Protein AF-A0A8K0U989-F1 (afdb_monomer)

Sequence (170 aa):
MEAADAFLQTVYSFFLAIMIYPKVQKCAQAELDAVVGIERLPTFEDRDVLSCIDAICSQSTMPHVCTEDIIYDGFILHDETTYPDPEVFKPDRFLGENPQPDPQSACFGYGIRICSVAMSLAVFEISGCVENGVEDIPRMSMGDGTVFHPELFHCRIMPRSAKAEALTRG

Nearest PDB structures (foldseek):
  4i8v-assembly4_D  TM=6.642E-01  e=1.106E-05  Homo sapiens
  6udm-assembly1_A  TM=6.621E-01  e=2.837E-05  Homo sapiens
  8e83-assembly2_B  TM=6.346E-01  e=2.273E-05  Medicago truncatula
  8e83-assembly1_A  TM=7.088E-01  e=1.134E-04  Medicago truncatula
  3k9v-assembly1_A  TM=5.981E-01  e=5.063E-04  Rattus norvegicus

Solvent-accessible surface area (backbone atoms only — not comparable to full-atom values): 10387 Å² total; per-residue (Å²): 134,57,78,65,57,56,50,51,47,30,52,53,44,40,57,51,47,36,38,78,36,54,67,57,46,52,52,37,35,52,50,40,50,72,74,62,36,75,88,54,78,74,53,81,87,51,52,93,77,36,62,60,51,49,22,47,44,43,71,31,52,69,66,74,83,52,100,57,90,60,69,56,102,84,40,44,86,69,33,55,90,74,32,70,65,52,92,52,95,55,42,66,49,58,45,78,96,75,47,42,90,72,60,52,87,78,34,88,70,53,74,67,49,48,54,51,52,46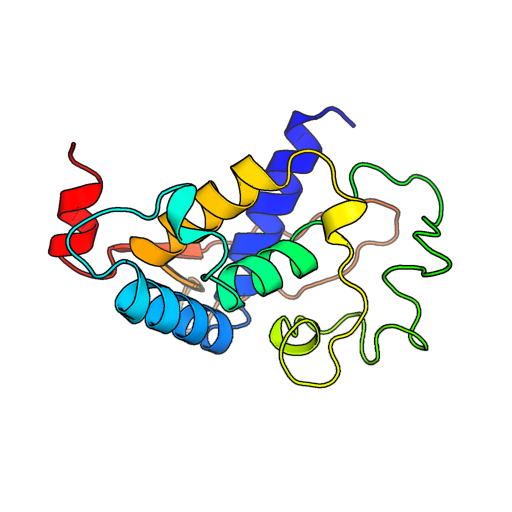,42,46,47,66,28,36,43,65,35,54,32,68,58,96,87,41,74,50,67,73,74,93,59,83,56,101,53,89,57,85,61,75,73,90,70,58,70,39,79,40,60,69,40,76,58,33,46,54,69,73,72,117

Secondary structure (DSSP, 8-state):
--HHHHHHHHHHHHHHHHHH-HHHHHHHHHHHHHHT-SSS---GGGGGG-HHHHHHHHHH-PPS--SS---BTTB-TT-TTTSSSTTS--GGGGSSSSPPPPGGGGSTTHHHHHHHHHHHHHHEEEEEEEETTEEE----PPPSSSS--PPP--EEEEESSHHHHHTT--

pLDDT: mean 72.18, std 16.17, range [33.12, 93.81]

Structure (mmCIF, N/CA/C/O backbone):
data_AF-A0A8K0U989-F1
#
_entry.id   AF-A0A8K0U989-F1
#
loop_
_atom_site.group_PDB
_atom_site.id
_atom_site.type_symbol
_atom_site.label_atom_id
_atom_site.label_alt_id
_atom_site.label_comp_id
_atom_site.label_asym_id
_atom_site.label_entity_id
_atom_site.label_seq_id
_atom_site.pdbx_PDB_ins_code
_atom_site.Cartn_x
_atom_site.Cartn_y
_atom_site.Cartn_z
_atom_site.occupancy
_atom_site.B_iso_or_equiv
_atom_site.auth_seq_id
_atom_site.auth_comp_id
_atom_site.auth_asym_id
_atom_site.auth_atom_id
_atom_site.pdbx_PDB_model_num
ATOM 1 N N . MET A 1 1 ? 25.066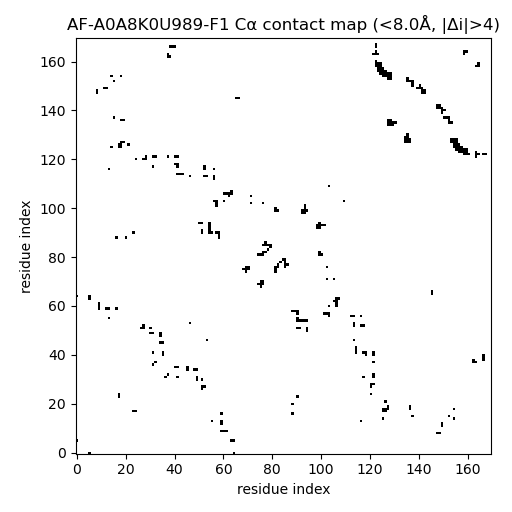 -4.579 3.039 1.00 46.09 1 MET A N 1
ATOM 2 C CA . MET A 1 1 ? 23.700 -4.084 3.279 1.00 46.09 1 MET A CA 1
ATOM 3 C C . MET A 1 1 ? 22.991 -5.154 4.084 1.00 46.09 1 ME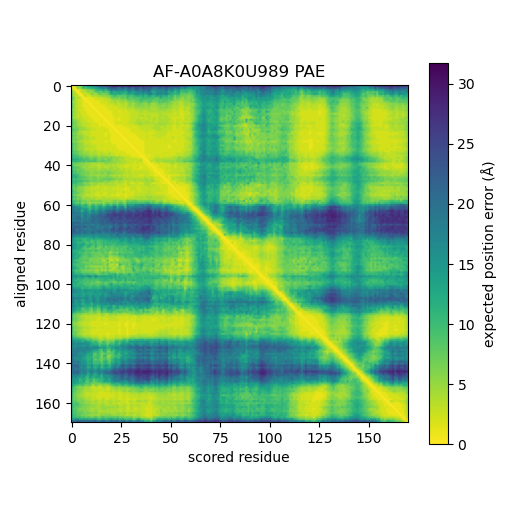T A C 1
ATOM 5 O O . MET A 1 1 ? 22.899 -6.281 3.608 1.00 46.09 1 MET A O 1
ATOM 9 N N . GLU A 1 2 ? 22.668 -4.862 5.342 1.00 53.91 2 GLU A N 1
ATOM 10 C CA . GLU A 1 2 ? 22.048 -5.839 6.246 1.00 53.91 2 GLU A CA 1
ATOM 11 C C . GLU A 1 2 ? 20.551 -5.978 5.920 1.00 53.91 2 GLU A C 1
ATOM 13 O O . GLU A 1 2 ? 19.947 -5.080 5.336 1.00 53.91 2 GLU A O 1
ATOM 18 N N . ALA A 1 3 ? 19.916 -7.097 6.284 1.00 54.66 3 ALA A N 1
ATOM 19 C CA . ALA A 1 3 ? 18.499 -7.347 5.978 1.00 54.66 3 ALA A CA 1
ATOM 20 C C . ALA A 1 3 ? 17.541 -6.258 6.520 1.00 54.66 3 ALA A C 1
ATOM 22 O O . ALA A 1 3 ? 16.454 -6.061 5.974 1.00 54.66 3 ALA A O 1
ATOM 23 N N . ALA A 1 4 ? 17.951 -5.539 7.571 1.00 59.16 4 ALA A N 1
ATOM 24 C CA . ALA A 1 4 ? 17.214 -4.414 8.137 1.00 59.16 4 ALA A CA 1
ATOM 25 C C . ALA A 1 4 ? 17.157 -3.200 7.190 1.00 59.16 4 ALA A C 1
ATOM 27 O O . ALA A 1 4 ? 16.095 -2.590 7.058 1.00 59.16 4 ALA A O 1
ATOM 28 N N . ASP A 1 5 ? 18.244 -2.901 6.472 1.00 60.41 5 ASP A N 1
ATOM 29 C CA . ASP A 1 5 ? 18.316 -1.763 5.544 1.00 60.41 5 ASP A CA 1
ATOM 30 C C . ASP A 1 5 ? 17.335 -1.946 4.377 1.00 60.41 5 ASP A C 1
ATOM 32 O O . ASP A 1 5 ? 16.587 -1.038 4.027 1.00 60.41 5 ASP A O 1
ATOM 36 N N . ALA A 1 6 ? 17.261 -3.159 3.819 1.00 59.09 6 ALA A N 1
ATOM 37 C CA . ALA A 1 6 ? 16.356 -3.480 2.712 1.00 59.09 6 ALA A CA 1
ATOM 38 C C . ALA A 1 6 ? 14.870 -3.435 3.118 1.00 59.09 6 ALA A C 1
ATOM 40 O O . ALA A 1 6 ? 13.999 -3.087 2.312 1.00 59.09 6 ALA A O 1
ATOM 41 N N . PHE A 1 7 ? 14.562 -3.793 4.370 1.00 67.12 7 PHE A N 1
ATOM 42 C CA . PHE A 1 7 ? 13.214 -3.651 4.915 1.00 67.12 7 PHE A CA 1
ATOM 43 C C . PHE A 1 7 ? 12.834 -2.178 5.059 1.00 67.12 7 PHE A C 1
ATOM 45 O O . PHE A 1 7 ? 11.790 -1.781 4.540 1.00 67.12 7 PHE A O 1
ATOM 52 N N . LEU A 1 8 ? 13.695 -1.373 5.692 1.00 70.62 8 LEU A N 1
ATOM 53 C CA . LEU A 1 8 ? 13.484 0.069 5.824 1.00 70.62 8 LEU A CA 1
ATOM 54 C C . LEU A 1 8 ? 13.255 0.698 4.451 1.00 70.62 8 LEU A C 1
ATOM 56 O O . LEU A 1 8 ? 12.255 1.381 4.255 1.00 70.62 8 LEU A O 1
ATOM 60 N N . GLN A 1 9 ? 14.097 0.370 3.475 1.00 69.19 9 GLN A N 1
ATOM 61 C CA . GLN A 1 9 ? 14.007 0.906 2.125 1.00 69.19 9 GLN A CA 1
ATOM 62 C C . GLN A 1 9 ? 12.664 0.627 1.440 1.00 69.19 9 GLN A C 1
ATOM 64 O O . GLN A 1 9 ? 12.088 1.507 0.798 1.00 69.19 9 GLN A O 1
ATOM 69 N N . THR A 1 10 ? 12.136 -0.587 1.605 1.00 70.19 10 THR A N 1
ATOM 70 C CA . THR A 1 10 ? 10.822 -0.949 1.056 1.00 70.19 10 THR A CA 1
ATOM 71 C C . THR A 1 10 ? 9.705 -0.173 1.747 1.00 70.19 10 THR A C 1
ATOM 73 O O . THR A 1 10 ? 8.793 0.308 1.084 1.00 70.19 10 THR A O 1
ATOM 76 N N . VAL A 1 11 ? 9.782 -0.022 3.072 1.00 76.00 11 VAL A N 1
ATOM 77 C CA . VAL A 1 11 ? 8.794 0.739 3.846 1.00 76.00 11 VAL A CA 1
ATOM 78 C C . VAL A 1 11 ? 8.806 2.214 3.432 1.00 76.00 11 VAL A C 1
ATOM 80 O O . VAL A 1 11 ? 7.747 2.763 3.140 1.00 76.00 11 VAL A O 1
ATOM 83 N N . TYR A 1 12 ? 9.983 2.837 3.318 1.00 76.75 12 TYR A N 1
ATOM 84 C CA . TYR A 1 12 ? 10.121 4.209 2.816 1.00 76.75 12 TYR A CA 1
ATOM 85 C C . TYR A 1 12 ? 9.547 4.355 1.403 1.00 76.75 12 TYR A C 1
ATOM 87 O O . TYR A 1 12 ? 8.757 5.264 1.160 1.00 76.75 12 TYR A O 1
ATOM 95 N N . SER A 1 13 ? 9.885 3.436 0.494 1.00 75.75 13 SER A N 1
ATOM 96 C CA . SER A 1 13 ? 9.390 3.457 -0.890 1.00 75.75 13 SER A CA 1
ATOM 97 C C . SER A 1 13 ? 7.869 3.300 -0.953 1.00 75.75 13 SER A C 1
ATOM 99 O O . SER A 1 13 ? 7.210 4.016 -1.700 1.00 75.75 13 SER A O 1
ATOM 101 N N . PHE A 1 14 ? 7.297 2.432 -0.114 1.00 82.75 14 PHE A N 1
ATOM 102 C CA . PHE A 1 14 ? 5.852 2.264 0.021 1.00 82.75 14 PHE A CA 1
ATOM 103 C C . PHE A 1 14 ? 5.163 3.560 0.475 1.00 82.75 14 PHE A C 1
ATOM 105 O O . PHE A 1 14 ? 4.270 4.045 -0.216 1.00 82.75 14 PHE A O 1
ATOM 112 N N . PHE A 1 15 ? 5.579 4.153 1.601 1.00 84.69 15 PHE A N 1
ATOM 113 C CA . PHE A 1 15 ? 4.952 5.382 2.112 1.00 84.69 15 PHE A CA 1
ATOM 114 C C . PHE A 1 15 ? 5.095 6.549 1.126 1.00 84.69 15 PHE A C 1
ATOM 116 O O . PHE A 1 15 ? 4.146 7.310 0.932 1.00 84.69 15 PHE A O 1
ATOM 123 N N . LEU A 1 16 ? 6.247 6.648 0.460 1.00 80.00 16 LEU A N 1
ATOM 124 C CA . LEU A 1 16 ? 6.501 7.628 -0.590 1.00 80.00 16 LEU A CA 1
ATOM 125 C C . LEU A 1 16 ? 5.553 7.445 -1.783 1.00 80.00 16 LEU A C 1
ATOM 127 O O . LEU A 1 16 ? 4.905 8.398 -2.215 1.00 80.00 16 LEU A O 1
ATOM 131 N N . ALA A 1 17 ? 5.433 6.219 -2.294 1.00 80.44 17 ALA A N 1
ATOM 132 C CA . ALA A 1 17 ? 4.579 5.912 -3.433 1.00 80.44 17 ALA A CA 1
ATOM 133 C C . ALA A 1 17 ? 3.097 6.151 -3.115 1.00 80.44 17 ALA A C 1
ATOM 135 O O . ALA A 1 17 ? 2.393 6.801 -3.882 1.00 80.44 17 ALA A O 1
ATOM 136 N N . ILE A 1 18 ? 2.615 5.702 -1.957 1.00 86.62 18 ILE A N 1
ATOM 137 C CA . ILE A 1 18 ? 1.220 5.910 -1.551 1.00 86.62 18 ILE A CA 1
ATOM 138 C C . ILE A 1 18 ? 0.882 7.401 -1.420 1.00 86.62 18 ILE A C 1
ATOM 140 O O . ILE A 1 18 ? -0.198 7.824 -1.837 1.00 86.62 18 ILE A O 1
ATOM 144 N N . MET A 1 19 ? 1.821 8.204 -0.921 1.00 84.50 19 MET A N 1
ATOM 145 C CA . MET A 1 19 ? 1.680 9.654 -0.823 1.00 84.50 19 MET A CA 1
ATOM 146 C C . MET A 1 19 ? 1.632 10.344 -2.196 1.00 84.50 19 MET A C 1
ATOM 148 O O . MET A 1 19 ? 0.770 11.192 -2.416 1.00 84.50 19 MET A O 1
ATOM 152 N N . ILE A 1 20 ? 2.530 9.985 -3.122 1.00 81.44 20 ILE A N 1
ATOM 153 C CA . ILE A 1 20 ? 2.599 10.591 -4.467 1.00 81.44 20 ILE A CA 1
ATOM 154 C C . ILE A 1 20 ? 1.430 10.127 -5.353 1.00 81.44 20 ILE A C 1
ATOM 156 O O . ILE A 1 20 ? 0.961 10.870 -6.218 1.00 81.44 20 ILE A O 1
ATOM 160 N N . TYR A 1 21 ? 0.921 8.913 -5.126 1.00 83.50 21 TYR A N 1
ATOM 161 C CA . TYR A 1 21 ? -0.118 8.281 -5.937 1.00 83.50 21 TYR A CA 1
ATOM 162 C C . TYR A 1 21 ? -1.401 8.017 -5.121 1.00 83.50 21 TYR A C 1
ATOM 164 O O . TYR A 1 21 ? -1.826 6.869 -4.974 1.00 83.50 21 TYR A O 1
ATOM 172 N N . PRO A 1 22 ? -2.129 9.060 -4.671 1.00 86.81 22 PRO A N 1
ATOM 173 C CA . PRO A 1 22 ? -3.311 8.906 -3.811 1.00 86.81 22 PRO A CA 1
ATOM 174 C C . PRO A 1 22 ? -4.469 8.147 -4.482 1.00 86.81 22 PRO A C 1
ATOM 176 O O . PRO A 1 22 ? -5.364 7.631 -3.815 1.00 86.81 22 PRO A O 1
ATOM 179 N N . LYS A 1 23 ? -4.481 8.058 -5.818 1.00 87.25 23 LYS A N 1
ATOM 180 C CA . LYS A 1 23 ? -5.440 7.215 -6.550 1.00 87.25 23 LYS A CA 1
ATOM 181 C C . LYS A 1 23 ? -5.204 5.726 -6.289 1.00 87.25 23 LYS A C 1
ATOM 183 O O . LYS A 1 23 ? -6.175 4.988 -6.155 1.00 87.25 23 LYS A O 1
ATOM 188 N N . VAL A 1 24 ? -3.942 5.313 -6.177 1.00 87.00 24 VAL A N 1
ATOM 189 C CA . VAL A 1 24 ? -3.558 3.936 -5.849 1.00 87.00 24 VAL A CA 1
ATOM 190 C C . VAL A 1 24 ? -3.979 3.607 -4.418 1.00 87.00 24 VAL A C 1
ATOM 192 O O . VAL A 1 24 ? -4.614 2.579 -4.206 1.00 87.00 24 VAL A O 1
ATOM 195 N N . GLN A 1 25 ? -3.740 4.520 -3.464 1.00 90.56 25 GLN A N 1
ATOM 196 C CA . GLN A 1 25 ? -4.230 4.378 -2.085 1.00 90.56 25 GLN A CA 1
ATOM 197 C C . GLN A 1 25 ? -5.736 4.102 -2.047 1.00 90.56 25 GLN A C 1
ATOM 199 O O . GLN A 1 25 ? -6.177 3.148 -1.415 1.00 90.56 25 GLN A O 1
ATOM 204 N N . LYS A 1 26 ? -6.527 4.916 -2.756 1.00 90.81 26 LYS A N 1
ATOM 205 C CA . LYS A 1 26 ? -7.989 4.774 -2.796 1.00 90.81 26 LYS A CA 1
ATOM 206 C C . LYS A 1 26 ? -8.445 3.472 -3.445 1.00 90.81 26 LYS A C 1
ATOM 208 O O . LYS A 1 26 ? -9.436 2.906 -2.999 1.00 90.81 26 LYS A O 1
ATOM 213 N N . CYS A 1 27 ? -7.745 3.011 -4.482 1.00 88.88 27 CYS A N 1
ATOM 214 C CA . CYS A 1 27 ? -8.036 1.735 -5.133 1.00 88.88 27 CYS A CA 1
ATOM 215 C C . CYS A 1 27 ? -7.848 0.569 -4.151 1.00 88.88 27 CYS A C 1
ATOM 217 O O . CYS A 1 27 ? -8.779 -0.196 -3.913 1.00 88.88 27 CYS A O 1
ATOM 219 N N . ALA A 1 28 ? -6.689 0.516 -3.494 1.00 89.25 28 ALA A N 1
ATOM 220 C CA . ALA A 1 28 ? -6.371 -0.505 -2.501 1.00 89.25 28 ALA A CA 1
ATOM 221 C C . ALA A 1 28 ? -7.313 -0.472 -1.292 1.00 89.25 28 ALA A C 1
ATOM 223 O O . ALA A 1 28 ? -7.786 -1.506 -0.832 1.00 89.25 28 ALA A O 1
ATOM 224 N N . GLN A 1 29 ? -7.632 0.720 -0.792 1.00 93.19 29 GLN A N 1
ATOM 225 C CA . GLN A 1 29 ? -8.595 0.895 0.291 1.00 93.19 29 GLN A CA 1
ATOM 226 C C . GLN A 1 29 ? -10.000 0.410 -0.092 1.00 93.19 29 GLN A C 1
ATOM 228 O O . GLN A 1 29 ? -10.655 -0.238 0.717 1.00 93.19 29 GLN A O 1
ATOM 233 N N . ALA A 1 30 ? -10.457 0.685 -1.317 1.00 91.75 30 ALA A N 1
ATOM 234 C CA . ALA A 1 30 ? -11.750 0.204 -1.799 1.00 91.75 30 ALA A CA 1
ATOM 235 C C . ALA A 1 30 ? -11.777 -1.326 -1.956 1.00 91.75 30 ALA A C 1
ATOM 237 O O . ALA A 1 30 ? -12.783 -1.950 -1.623 1.00 91.75 30 ALA A O 1
ATOM 238 N N . GLU A 1 31 ? -10.679 -1.930 -2.424 1.00 91.81 31 GLU A N 1
ATOM 239 C CA . GLU A 1 31 ? -10.522 -3.388 -2.487 1.00 91.81 31 GLU A CA 1
ATOM 240 C C . GLU A 1 31 ? -10.589 -4.011 -1.083 1.00 91.81 31 GLU A C 1
ATOM 242 O O . GLU A 1 31 ? -11.376 -4.928 -0.848 1.00 91.81 31 GLU A O 1
ATOM 247 N N . LEU A 1 32 ? -9.842 -3.460 -0.122 1.00 91.69 32 LEU A N 1
ATOM 248 C CA . LEU A 1 32 ? -9.854 -3.907 1.273 1.00 91.69 32 LEU A CA 1
ATOM 249 C C . LEU A 1 32 ? -11.246 -3.791 1.904 1.00 91.69 32 LEU A C 1
ATOM 251 O O . LEU A 1 32 ? -11.718 -4.735 2.538 1.00 91.69 32 LEU A O 1
ATOM 255 N N . ASP A 1 33 ? -11.931 -2.668 1.698 1.00 92.38 33 ASP A N 1
ATOM 256 C CA . ASP A 1 33 ? -13.276 -2.457 2.232 1.00 92.38 33 ASP A CA 1
ATOM 257 C C . ASP A 1 33 ? -14.296 -3.436 1.611 1.00 92.38 33 ASP A C 1
ATOM 259 O O . ASP A 1 33 ? -15.246 -3.838 2.285 1.00 92.38 33 ASP A O 1
ATOM 263 N N . ALA A 1 34 ? -14.104 -3.845 0.352 1.00 91.25 34 ALA A N 1
ATOM 264 C CA . ALA A 1 34 ? -14.977 -4.794 -0.341 1.00 91.25 34 ALA A CA 1
ATOM 265 C C . ALA A 1 34 ? -14.729 -6.258 0.062 1.00 91.25 34 ALA A C 1
ATOM 267 O O . ALA A 1 34 ? -15.682 -7.030 0.170 1.00 91.25 34 ALA A O 1
ATOM 268 N N . VAL A 1 35 ? -13.466 -6.642 0.267 1.00 89.88 35 VAL A N 1
ATOM 269 C CA . VAL A 1 35 ? -13.054 -8.028 0.546 1.00 89.88 35 VAL A CA 1
ATOM 270 C C . VAL A 1 35 ? -13.062 -8.335 2.043 1.00 89.88 35 VAL A C 1
ATOM 272 O O . VAL A 1 35 ? -13.639 -9.329 2.484 1.00 89.88 35 VAL A O 1
ATOM 275 N N . VAL A 1 36 ? -12.411 -7.482 2.834 1.00 90.25 36 VAL A N 1
ATOM 276 C CA . VAL A 1 36 ? -12.180 -7.688 4.273 1.00 90.25 36 VAL A CA 1
ATOM 277 C C . VAL A 1 36 ? -13.277 -7.017 5.097 1.00 90.25 36 VAL A C 1
ATOM 279 O O . VAL A 1 36 ? -13.707 -7.547 6.127 1.00 90.25 36 VAL A O 1
ATOM 282 N N . GLY A 1 37 ? -13.748 -5.858 4.631 1.00 88.50 37 GLY A N 1
ATOM 283 C CA . GLY A 1 37 ? -14.650 -4.988 5.374 1.00 88.50 37 GLY A CA 1
ATOM 284 C C . GLY A 1 37 ? -13.923 -4.149 6.427 1.00 88.50 37 GLY A C 1
ATOM 285 O O . GLY A 1 37 ? -12.701 -4.069 6.467 1.00 88.50 37 GLY A O 1
ATOM 286 N N . ILE A 1 38 ? -14.701 -3.511 7.306 1.00 86.56 38 ILE A N 1
ATOM 287 C CA . ILE A 1 38 ? -14.200 -2.531 8.292 1.00 86.56 38 ILE A CA 1
ATOM 288 C C . ILE A 1 38 ? -14.193 -3.047 9.740 1.00 86.56 38 ILE A C 1
ATOM 290 O O . ILE A 1 38 ? -13.913 -2.288 10.665 1.00 86.56 38 ILE A O 1
ATOM 294 N N . GLU A 1 39 ? -14.563 -4.312 9.947 1.00 86.56 39 GLU A N 1
ATOM 295 C CA . GLU A 1 39 ? -14.755 -4.912 11.279 1.00 86.56 39 GLU A CA 1
ATOM 296 C C . GLU A 1 39 ? -13.541 -5.730 11.748 1.00 86.56 39 GLU A C 1
ATOM 298 O O . GLU A 1 39 ? -13.450 -6.084 12.922 1.00 86.56 39 GLU A O 1
ATOM 303 N N . ARG A 1 40 ? -12.605 -6.045 10.844 1.00 88.50 40 ARG A N 1
ATOM 304 C CA . ARG A 1 40 ? -11.391 -6.813 11.143 1.00 88.50 40 ARG A CA 1
ATOM 305 C C . ARG A 1 40 ? -10.218 -6.337 10.297 1.00 88.50 40 ARG A C 1
ATOM 307 O O . ARG A 1 40 ? -10.407 -5.710 9.260 1.00 88.50 40 ARG A O 1
ATOM 314 N N . LEU A 1 41 ? -9.010 -6.682 10.729 1.00 88.50 41 LEU A N 1
ATOM 315 C CA . LEU A 1 41 ? -7.808 -6.482 9.926 1.00 88.50 41 LEU A CA 1
ATOM 316 C C . LEU A 1 41 ? -7.669 -7.587 8.859 1.00 88.50 41 LEU A C 1
ATOM 318 O O . LEU A 1 41 ? -8.172 -8.701 9.067 1.00 88.50 41 LEU A O 1
ATOM 322 N N . PRO A 1 42 ? -6.985 -7.297 7.734 1.00 87.56 42 PRO A N 1
ATOM 323 C CA . PRO A 1 42 ? -6.642 -8.302 6.736 1.00 87.56 42 PRO A CA 1
ATOM 324 C C . PRO A 1 42 ? -5.781 -9.411 7.339 1.00 87.56 42 PRO A C 1
ATOM 326 O O . PRO A 1 42 ? -4.940 -9.171 8.208 1.00 87.56 42 PRO A O 1
ATOM 329 N N . THR A 1 43 ? -5.980 -10.626 6.852 1.00 84.25 43 THR A N 1
ATOM 330 C CA . THR A 1 43 ? -5.246 -11.828 7.250 1.00 84.25 43 THR A CA 1
ATOM 331 C C . THR A 1 43 ? -4.578 -12.459 6.032 1.00 84.25 43 THR A C 1
ATOM 333 O O . THR A 1 43 ? -4.831 -12.067 4.895 1.00 84.25 43 THR A O 1
ATOM 336 N N . PHE A 1 44 ? -3.728 -13.465 6.246 1.00 77.81 44 PHE A N 1
ATOM 337 C CA . PHE A 1 44 ? -3.093 -14.186 5.138 1.00 77.81 44 PHE A CA 1
ATOM 338 C C . PHE A 1 44 ? -4.094 -14.888 4.211 1.00 77.81 44 PHE A C 1
ATOM 340 O O . PHE A 1 44 ? -3.772 -15.102 3.048 1.00 77.81 44 PHE A O 1
ATOM 347 N N . GLU A 1 45 ? -5.290 -15.219 4.703 1.00 81.81 45 GLU A N 1
ATOM 348 C CA . GLU A 1 45 ? -6.348 -15.855 3.908 1.00 81.81 45 GLU A CA 1
ATOM 349 C C . GLU A 1 45 ? -6.948 -14.903 2.866 1.00 81.81 45 GLU A C 1
ATOM 351 O O . GLU A 1 45 ? -7.470 -15.352 1.852 1.00 81.81 45 GLU A O 1
ATOM 356 N N . ASP A 1 46 ? -6.836 -13.590 3.082 1.00 82.69 46 ASP A N 1
ATOM 357 C CA . ASP A 1 46 ? -7.364 -12.577 2.165 1.00 82.69 46 ASP A CA 1
ATOM 358 C C . ASP A 1 46 ? -6.414 -12.312 0.983 1.00 82.69 46 ASP A C 1
ATOM 360 O O . ASP A 1 46 ? -6.787 -11.653 0.021 1.00 82.69 46 ASP A O 1
ATOM 364 N N . ARG A 1 47 ? -5.176 -12.815 1.028 1.00 75.56 47 ARG A N 1
ATOM 365 C CA . ARG A 1 47 ? -4.113 -12.449 0.082 1.00 75.56 47 ARG A CA 1
ATOM 366 C C . ARG A 1 47 ? -4.469 -12.715 -1.380 1.00 75.56 47 ARG A C 1
ATOM 368 O O . ARG A 1 47 ? -4.276 -11.837 -2.211 1.00 75.56 47 ARG A O 1
ATOM 375 N N . ASP A 1 48 ? -5.009 -13.893 -1.683 1.00 77.50 48 ASP A N 1
ATOM 376 C CA . ASP A 1 48 ? -5.246 -14.332 -3.068 1.00 77.50 48 ASP A CA 1
ATOM 377 C C . ASP A 1 48 ? -6.315 -13.492 -3.794 1.00 77.50 48 ASP A C 1
ATOM 379 O O . ASP A 1 48 ? -6.477 -13.596 -5.009 1.00 77.50 48 ASP A O 1
ATOM 383 N N . VAL A 1 49 ? -7.055 -12.660 -3.055 1.00 81.75 49 VAL A N 1
ATOM 384 C CA . VAL A 1 49 ? -8.126 -11.799 -3.573 1.00 81.75 49 VAL A CA 1
ATOM 385 C C . VAL A 1 49 ? -7.814 -10.301 -3.445 1.00 81.75 49 VAL A C 1
ATOM 387 O O . VAL A 1 49 ? -8.654 -9.480 -3.806 1.00 81.75 49 VAL A O 1
ATOM 390 N N . LEU A 1 50 ? -6.616 -9.933 -2.972 1.00 83.81 50 LEU A N 1
ATOM 391 C CA . LEU A 1 50 ? -6.157 -8.546 -2.814 1.00 83.81 50 LEU A CA 1
ATOM 392 C C . LEU A 1 50 ? -5.187 -8.145 -3.935 1.00 83.81 50 LEU A C 1
ATOM 394 O O . LEU A 1 50 ? -4.015 -7.838 -3.712 1.00 83.81 50 LEU A O 1
ATOM 398 N N . SER A 1 51 ? -5.690 -8.163 -5.165 1.00 83.50 51 SER A N 1
ATOM 399 C CA . SER A 1 51 ? -4.912 -7.908 -6.378 1.00 83.50 51 SER A CA 1
ATOM 400 C C . SER A 1 51 ? -4.251 -6.524 -6.417 1.00 83.50 51 SER A C 1
ATOM 402 O O . SER A 1 51 ? -3.097 -6.403 -6.828 1.00 83.50 51 SER A O 1
ATOM 404 N N . CYS A 1 52 ? -4.928 -5.472 -5.947 1.00 82.38 52 CYS A N 1
ATOM 405 C CA . CYS A 1 52 ? -4.367 -4.122 -5.910 1.00 82.38 52 CYS A CA 1
ATOM 406 C C . CYS A 1 52 ? -3.235 -4.021 -4.883 1.00 82.38 52 CYS A C 1
ATOM 408 O O . CYS A 1 52 ? -2.201 -3.410 -5.159 1.00 82.38 52 CYS A O 1
ATOM 410 N N . ILE A 1 53 ? -3.401 -4.654 -3.719 1.00 83.12 53 ILE A N 1
ATOM 411 C CA . ILE A 1 53 ? -2.341 -4.738 -2.710 1.00 83.12 53 ILE A CA 1
ATOM 412 C C . ILE A 1 53 ? -1.129 -5.494 -3.254 1.00 83.12 53 ILE A C 1
ATOM 414 O O . ILE A 1 53 ? -0.004 -5.018 -3.086 1.00 83.12 53 ILE A O 1
ATOM 418 N N . ASP A 1 54 ? -1.344 -6.627 -3.920 1.00 79.38 54 ASP A N 1
ATOM 419 C CA . ASP A 1 54 ? -0.27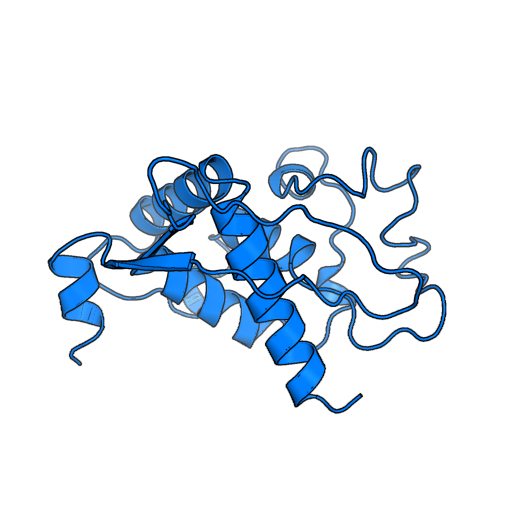0 -7.414 -4.527 1.00 79.38 54 ASP A CA 1
ATOM 420 C C . ASP A 1 54 ? 0.492 -6.583 -5.568 1.00 79.38 54 ASP A C 1
ATOM 422 O O . ASP A 1 54 ? 1.715 -6.470 -5.500 1.00 79.38 54 ASP A O 1
ATOM 426 N N . ALA A 1 55 ? -0.222 -5.873 -6.442 1.00 79.56 55 ALA A N 1
ATOM 427 C CA . ALA A 1 55 ? 0.376 -4.979 -7.429 1.00 79.56 55 ALA A CA 1
ATOM 428 C C . ALA A 1 55 ? 1.198 -3.832 -6.800 1.00 79.56 55 ALA A C 1
ATOM 430 O O . ALA A 1 55 ? 2.278 -3.488 -7.291 1.00 79.56 55 ALA A O 1
ATOM 431 N N . ILE A 1 56 ? 0.719 -3.237 -5.699 1.00 80.62 56 ILE A N 1
ATOM 432 C CA . ILE A 1 56 ? 1.471 -2.226 -4.932 1.00 80.62 56 ILE A CA 1
ATOM 433 C C . ILE A 1 56 ? 2.740 -2.844 -4.353 1.00 80.62 56 ILE A C 1
ATOM 435 O O . ILE A 1 56 ? 3.803 -2.218 -4.392 1.00 80.62 56 ILE A O 1
ATOM 439 N N . CYS A 1 57 ? 2.645 -4.062 -3.820 1.00 76.88 57 CYS A N 1
ATOM 440 C CA . CYS A 1 57 ? 3.786 -4.759 -3.253 1.00 76.88 57 CYS A CA 1
ATOM 441 C C . CYS A 1 57 ? 4.822 -5.086 -4.331 1.00 76.88 57 CYS A C 1
ATOM 443 O O . CYS A 1 57 ? 5.988 -4.776 -4.103 1.00 76.88 57 CYS A O 1
ATOM 445 N N . SER A 1 58 ? 4.418 -5.589 -5.506 1.00 73.19 58 SER A N 1
ATOM 446 C CA . SER A 1 58 ? 5.321 -5.858 -6.640 1.00 73.19 58 SER A CA 1
ATOM 447 C C . SER A 1 58 ? 6.182 -4.655 -6.986 1.00 73.19 58 SER A C 1
ATOM 449 O O . SER A 1 58 ? 7.391 -4.780 -7.166 1.00 73.19 58 SER A O 1
ATOM 451 N N . GLN A 1 59 ? 5.561 -3.476 -7.072 1.00 71.50 59 GLN A N 1
ATOM 452 C CA . GLN A 1 59 ? 6.257 -2.276 -7.515 1.00 71.50 59 GLN A CA 1
ATOM 453 C C . GLN A 1 59 ? 7.031 -1.572 -6.395 1.00 71.50 59 GLN A C 1
ATOM 455 O O . GLN A 1 59 ? 7.983 -0.847 -6.665 1.00 71.50 59 GLN A O 1
ATOM 460 N N . SER A 1 60 ? 6.636 -1.785 -5.136 1.00 67.88 60 SER A N 1
ATOM 461 C CA . SER A 1 60 ? 7.324 -1.222 -3.965 1.00 67.88 60 SER A CA 1
ATOM 462 C C . SER A 1 60 ? 8.505 -2.081 -3.510 1.00 67.88 60 SER A C 1
ATOM 464 O O . SER A 1 60 ? 9.386 -1.599 -2.795 1.00 67.88 60 SER A O 1
ATOM 466 N N . THR A 1 61 ? 8.541 -3.363 -3.886 1.00 61.12 61 THR A N 1
ATOM 467 C CA . THR A 1 61 ? 9.674 -4.238 -3.596 1.00 61.12 61 THR A CA 1
ATOM 468 C C . THR A 1 61 ? 10.812 -3.954 -4.561 1.00 61.12 61 THR A C 1
ATOM 470 O O . THR A 1 61 ? 10.865 -4.502 -5.658 1.00 61.12 61 THR A O 1
ATOM 473 N N . MET A 1 62 ? 11.773 -3.140 -4.124 1.00 50.84 62 MET A N 1
ATOM 474 C CA . MET A 1 62 ? 13.104 -3.201 -4.718 1.00 50.84 62 MET A CA 1
ATOM 475 C C . MET A 1 62 ? 13.681 -4.605 -4.489 1.00 50.84 62 MET A C 1
ATOM 477 O O . MET A 1 62 ? 13.552 -5.130 -3.372 1.00 50.84 62 MET A O 1
ATOM 481 N N . PRO A 1 63 ? 14.328 -5.215 -5.496 1.00 44.53 63 PRO A N 1
ATOM 482 C CA . PRO A 1 63 ? 15.030 -6.467 -5.287 1.00 44.53 63 PRO A CA 1
ATOM 483 C C . PRO A 1 63 ? 16.047 -6.295 -4.159 1.00 44.53 63 PRO A C 1
ATOM 485 O O . PRO A 1 63 ? 16.770 -5.297 -4.086 1.00 44.53 63 PRO A O 1
ATOM 488 N N . HIS A 1 64 ? 16.074 -7.268 -3.245 1.00 42.59 64 HIS A N 1
ATOM 489 C CA . HIS A 1 64 ? 17.116 -7.365 -2.226 1.00 42.59 64 HIS A CA 1
ATOM 490 C C . HIS A 1 64 ? 18.466 -7.276 -2.918 1.00 42.59 64 HIS A C 1
ATOM 492 O O . HIS A 1 64 ? 18.735 -8.125 -3.755 1.00 42.59 64 HIS A O 1
ATOM 498 N N . VAL A 1 65 ? 19.264 -6.264 -2.561 1.00 33.12 65 VAL A N 1
ATOM 499 C CA . VAL A 1 65 ? 20.672 -6.085 -2.945 1.00 33.12 65 VAL A CA 1
ATOM 500 C C . VAL A 1 65 ? 20.973 -6.602 -4.347 1.00 33.12 65 VAL A C 1
ATOM 502 O O . VAL A 1 65 ? 21.296 -7.778 -4.522 1.00 33.12 65 VAL A O 1
ATOM 505 N N . CYS A 1 66 ? 21.015 -5.711 -5.328 1.00 34.44 66 CYS A N 1
ATOM 506 C CA . CYS A 1 66 ? 21.806 -6.039 -6.492 1.00 34.44 66 CYS A CA 1
ATOM 507 C C . CYS A 1 66 ? 22.850 -4.993 -6.791 1.00 34.44 66 CYS A C 1
ATOM 509 O O . CYS A 1 66 ? 22.580 -3.884 -7.225 1.00 34.44 66 CYS A O 1
ATOM 511 N N . THR A 1 67 ? 24.080 -5.386 -6.483 1.00 35.53 67 THR A N 1
ATOM 512 C CA . THR A 1 67 ? 25.300 -4.725 -6.917 1.00 35.53 67 THR A CA 1
ATOM 513 C C . THR A 1 67 ? 25.507 -4.840 -8.435 1.00 35.53 67 THR A C 1
ATOM 515 O O . THR A 1 67 ? 26.441 -4.222 -8.933 1.00 35.53 67 THR A O 1
ATOM 518 N N . GLU A 1 68 ? 24.658 -5.595 -9.152 1.00 37.16 68 GLU A N 1
ATOM 519 C CA . GLU A 1 68 ? 24.682 -5.851 -10.603 1.00 37.16 68 GLU A CA 1
ATOM 520 C C . GLU A 1 68 ? 23.249 -6.031 -11.156 1.00 37.16 68 GLU A C 1
ATOM 522 O O . GLU A 1 68 ? 22.333 -6.312 -10.389 1.00 37.16 68 GLU A O 1
ATOM 527 N N . ASP A 1 69 ? 23.038 -5.890 -12.470 1.00 47.56 69 ASP A N 1
ATOM 528 C CA . ASP A 1 69 ? 21.724 -6.066 -13.113 1.00 47.56 69 ASP A CA 1
ATOM 529 C C . ASP A 1 69 ? 21.133 -7.466 -12.843 1.00 47.56 69 ASP A C 1
ATOM 531 O O . ASP A 1 69 ? 21.717 -8.485 -13.221 1.00 47.56 69 ASP A O 1
ATOM 535 N N . ILE A 1 70 ? 19.948 -7.543 -12.222 1.00 47.06 70 ILE A N 1
ATOM 536 C CA . ILE A 1 70 ? 19.225 -8.818 -12.084 1.00 47.06 70 ILE A CA 1
ATOM 537 C C . ILE A 1 70 ? 18.469 -9.097 -13.370 1.00 47.06 70 ILE A C 1
ATOM 539 O O . ILE A 1 70 ? 17.549 -8.363 -13.728 1.00 47.06 70 ILE A O 1
ATOM 543 N N . ILE A 1 71 ? 18.806 -10.220 -13.996 1.00 49.94 71 ILE A N 1
ATOM 544 C CA . ILE A 1 71 ? 17.987 -10.869 -15.014 1.00 49.94 71 ILE A CA 1
ATOM 545 C C . ILE A 1 71 ? 17.112 -11.901 -14.297 1.00 49.94 71 ILE A C 1
ATOM 547 O O . ILE A 1 71 ? 17.612 -12.924 -13.827 1.00 49.94 71 ILE A O 1
ATOM 551 N N . TYR A 1 72 ? 15.811 -11.641 -14.209 1.00 47.19 72 TYR A N 1
ATOM 552 C CA . TYR A 1 72 ? 14.831 -12.576 -13.661 1.00 47.19 72 TYR A CA 1
ATOM 553 C C . TYR A 1 72 ? 13.908 -13.070 -14.772 1.00 47.19 72 TYR A C 1
ATOM 555 O O . TYR A 1 72 ? 13.248 -12.266 -15.419 1.00 47.19 72 TYR A O 1
ATOM 563 N N . ASP A 1 73 ? 13.905 -14.378 -15.034 1.00 45.22 73 ASP A N 1
ATOM 564 C CA . ASP A 1 73 ? 13.191 -14.987 -16.174 1.00 45.22 73 ASP A CA 1
ATOM 565 C C . ASP A 1 73 ? 13.508 -14.320 -17.536 1.00 45.22 73 ASP A C 1
ATOM 567 O O . ASP A 1 73 ? 12.694 -14.283 -18.450 1.00 45.22 73 ASP A O 1
ATOM 571 N N . GLY A 1 74 ? 14.718 -13.759 -17.668 1.00 48.94 74 GLY A N 1
ATOM 572 C CA . GLY A 1 74 ? 15.154 -13.007 -18.851 1.00 48.94 74 GLY A CA 1
ATOM 573 C C . GLY A 1 74 ? 14.926 -11.491 -18.787 1.00 48.94 74 GLY A C 1
ATOM 574 O O . GLY A 1 74 ? 15.389 -10.790 -19.683 1.00 48.94 74 GLY A O 1
ATOM 575 N N . PHE A 1 75 ? 14.287 -10.975 -17.734 1.00 45.50 75 PHE A N 1
ATOM 576 C CA . PHE A 1 75 ? 13.858 -9.580 -17.637 1.00 45.50 75 PHE A CA 1
ATOM 577 C C . PHE A 1 75 ? 14.679 -8.767 -16.633 1.00 45.50 75 PHE A C 1
ATOM 579 O O . PHE A 1 75 ? 14.943 -9.215 -15.517 1.00 45.50 75 PHE A O 1
ATOM 586 N N . ILE A 1 76 ? 15.036 -7.542 -17.023 1.00 58.62 76 ILE A N 1
ATOM 587 C CA . ILE A 1 76 ? 15.611 -6.518 -16.141 1.00 58.62 76 ILE A CA 1
ATOM 588 C C . ILE A 1 76 ? 14.452 -5.626 -15.681 1.00 58.62 76 ILE A C 1
ATOM 590 O O . ILE A 1 76 ? 13.640 -5.203 -16.497 1.00 58.62 76 ILE A O 1
ATOM 594 N N . LEU A 1 77 ? 14.348 -5.322 -14.384 1.00 59.09 77 LEU A N 1
ATOM 595 C CA . LEU A 1 77 ? 13.190 -4.591 -13.824 1.00 59.09 77 LEU A CA 1
ATOM 596 C C . LEU A 1 77 ? 12.997 -3.166 -14.378 1.00 59.09 77 LEU A C 1
ATOM 598 O O . LEU A 1 77 ? 11.908 -2.615 -14.265 1.00 59.09 77 LEU A O 1
ATOM 602 N N . HIS A 1 78 ? 14.038 -2.594 -14.990 1.00 63.12 78 HIS A N 1
ATOM 603 C CA . HIS A 1 78 ? 14.008 -1.297 -15.678 1.00 63.12 78 HIS A CA 1
ATOM 604 C C . HIS A 1 78 ? 14.164 -1.425 -17.200 1.00 63.12 78 HIS A C 1
ATOM 606 O O . HIS A 1 78 ? 14.433 -0.440 -17.882 1.00 63.12 78 HIS A O 1
ATOM 612 N N . ASP A 1 79 ? 14.025 -2.630 -17.756 1.00 68.00 79 ASP A N 1
ATOM 613 C CA . ASP A 1 79 ? 14.004 -2.797 -19.202 1.00 68.00 79 ASP A CA 1
ATOM 614 C C . ASP A 1 79 ? 12.718 -2.192 -19.773 1.00 68.00 79 ASP A C 1
ATOM 616 O O . ASP A 1 79 ? 11.626 -2.722 -19.570 1.00 68.00 79 ASP A O 1
ATOM 620 N N . GLU A 1 80 ? 12.855 -1.095 -20.517 1.00 74.56 80 GLU A N 1
ATOM 621 C CA . GLU A 1 80 ? 11.740 -0.402 -21.169 1.00 74.56 80 GLU A CA 1
ATOM 622 C C . GLU A 1 80 ? 10.978 -1.303 -22.153 1.00 74.56 80 GLU A C 1
ATOM 624 O O . GLU A 1 80 ? 9.811 -1.033 -22.449 1.00 74.56 80 GLU A O 1
ATOM 629 N N . THR A 1 81 ? 11.600 -2.384 -22.655 1.00 75.94 81 THR A N 1
ATOM 630 C CA . THR A 1 81 ? 10.908 -3.333 -23.540 1.00 75.94 81 THR A CA 1
ATOM 631 C C . THR A 1 81 ? 9.914 -4.215 -22.785 1.00 75.94 81 THR A C 1
ATOM 633 O O . THR A 1 81 ? 8.857 -4.547 -23.323 1.00 75.94 81 THR A O 1
ATOM 636 N N . THR A 1 82 ? 10.210 -4.524 -21.524 1.00 72.88 82 THR A N 1
ATOM 637 C CA . THR A 1 82 ? 9.355 -5.319 -20.633 1.00 72.88 82 THR A CA 1
ATOM 638 C C . THR A 1 82 ? 8.396 -4.440 -19.833 1.00 72.88 82 THR A C 1
ATOM 640 O O . THR A 1 82 ? 7.208 -4.749 -19.718 1.00 72.88 82 THR A O 1
ATOM 643 N N . TYR A 1 83 ? 8.894 -3.314 -19.322 1.00 75.38 83 TYR A N 1
ATOM 644 C CA . TYR A 1 83 ? 8.169 -2.367 -18.485 1.00 75.38 83 TYR A CA 1
ATOM 645 C C . TYR A 1 83 ? 8.186 -0.975 -19.134 1.00 75.38 83 TYR A C 1
ATOM 647 O O . TYR A 1 83 ? 9.019 -0.148 -18.770 1.00 75.38 83 TYR A O 1
ATOM 655 N N . PRO A 1 84 ? 7.253 -0.662 -20.055 1.00 79.88 84 PRO A N 1
ATOM 656 C CA . PRO A 1 84 ? 7.090 0.698 -20.558 1.00 79.88 84 PRO A CA 1
ATOM 657 C C . PRO A 1 84 ? 6.927 1.691 -19.401 1.00 79.88 84 PRO A C 1
ATOM 659 O O . PRO A 1 84 ? 6.174 1.422 -18.454 1.00 79.88 84 PRO A O 1
ATOM 662 N N . ASP A 1 85 ? 7.643 2.814 -19.479 1.00 72.75 85 ASP A N 1
ATOM 663 C CA . ASP A 1 85 ? 7.757 3.818 -18.415 1.00 72.75 85 ASP A CA 1
ATOM 664 C C . ASP A 1 85 ? 8.134 3.183 -17.052 1.00 72.75 85 ASP A C 1
ATOM 666 O O . ASP A 1 85 ? 7.316 3.192 -16.119 1.00 72.75 85 ASP A O 1
ATOM 670 N N . PRO A 1 86 ? 9.332 2.576 -16.916 1.00 69.38 86 PRO A N 1
ATOM 671 C CA . PRO A 1 86 ? 9.702 1.808 -15.720 1.00 69.38 86 PRO A CA 1
ATOM 672 C C . PRO A 1 86 ? 9.809 2.692 -14.468 1.00 69.38 86 PRO A C 1
ATOM 674 O O . PRO A 1 86 ? 9.455 2.264 -13.373 1.00 69.38 86 PRO A O 1
ATOM 677 N N . GLU A 1 87 ? 10.178 3.961 -14.653 1.00 65.62 87 GLU A N 1
ATOM 678 C CA . GLU A 1 87 ? 10.269 4.984 -13.602 1.00 65.62 87 GLU A CA 1
ATOM 679 C C . GLU A 1 87 ? 8.900 5.430 -13.054 1.00 65.62 87 GLU A C 1
ATOM 681 O O . GLU A 1 87 ? 8.813 6.110 -12.029 1.00 65.62 87 GLU A O 1
ATOM 686 N N . VAL A 1 88 ? 7.800 5.085 -13.736 1.00 72.00 88 VAL A N 1
ATOM 687 C CA . VAL A 1 88 ? 6.450 5.487 -13.329 1.00 72.00 88 VAL A CA 1
ATOM 688 C C . VAL A 1 88 ? 5.834 4.423 -12.428 1.00 72.00 88 VAL A C 1
ATOM 690 O O . VAL A 1 88 ? 5.577 3.283 -12.839 1.00 72.00 88 VAL A O 1
ATOM 693 N N . PHE A 1 89 ? 5.487 4.824 -11.203 1.00 73.19 89 PHE A N 1
ATOM 694 C CA . PHE A 1 89 ? 4.697 3.987 -10.308 1.00 73.19 89 PHE A CA 1
ATOM 695 C C . PHE A 1 89 ? 3.288 3.796 -10.896 1.00 73.19 89 PHE A C 1
ATOM 697 O O . PHE A 1 89 ? 2.475 4.717 -10.970 1.00 73.19 89 PHE A O 1
ATOM 704 N N . LYS A 1 90 ? 3.025 2.585 -11.378 1.00 77.00 90 LYS A N 1
ATOM 705 C CA . LYS A 1 90 ? 1.822 2.154 -12.084 1.00 77.00 90 LYS A CA 1
ATOM 706 C C . LYS A 1 90 ? 1.543 0.692 -11.711 1.00 77.00 90 LYS A C 1
ATOM 708 O O . LYS A 1 90 ? 1.837 -0.183 -12.527 1.00 77.00 90 LYS A O 1
ATOM 713 N N . PRO A 1 91 ? 0.993 0.421 -10.512 1.00 80.62 91 PRO A N 1
ATOM 714 C CA . PRO A 1 91 ? 0.707 -0.940 -10.04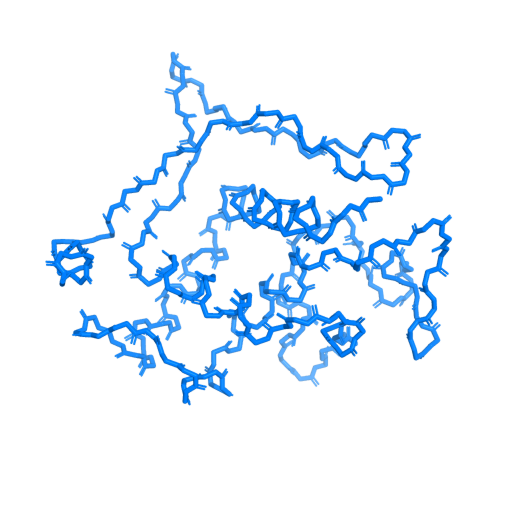9 1.00 80.62 91 PRO A CA 1
ATOM 715 C C . PRO A 1 91 ? -0.219 -1.701 -10.998 1.00 80.62 91 PRO A C 1
ATOM 717 O O . PRO A 1 91 ? -0.031 -2.888 -11.236 1.00 80.62 91 PRO A O 1
ATOM 720 N N . ASP A 1 92 ? -1.145 -0.990 -11.644 1.00 81.69 92 ASP A N 1
ATOM 721 C CA . ASP A 1 92 ? -2.086 -1.545 -12.621 1.00 81.69 92 ASP A CA 1
ATOM 722 C C . ASP A 1 92 ? -1.411 -2.325 -13.766 1.00 81.69 92 ASP A C 1
ATOM 724 O O . ASP A 1 92 ? -2.075 -3.106 -14.439 1.00 81.69 92 ASP A O 1
ATOM 728 N N . ARG A 1 93 ? -0.097 -2.152 -13.998 1.00 83.56 93 ARG A N 1
ATOM 729 C CA . ARG A 1 93 ? 0.670 -2.932 -14.987 1.00 83.56 93 ARG A CA 1
ATOM 730 C C . ARG A 1 93 ? 0.703 -4.435 -14.688 1.00 83.56 93 ARG A C 1
ATOM 732 O O . ARG A 1 93 ? 0.924 -5.215 -15.608 1.00 83.56 93 ARG A O 1
ATOM 739 N N . PHE A 1 94 ? 0.469 -4.830 -13.438 1.00 82.62 94 PHE A N 1
ATOM 740 C CA . PHE A 1 94 ? 0.410 -6.226 -12.998 1.00 82.62 94 PHE A CA 1
ATOM 741 C C . PHE A 1 94 ? -1.029 -6.771 -12.947 1.00 82.62 94 PHE A C 1
ATOM 743 O O . PHE A 1 94 ? -1.246 -7.905 -12.531 1.00 82.62 94 PHE A O 1
ATOM 750 N N . LEU A 1 95 ? -2.021 -5.977 -13.370 1.00 81.12 95 LEU A N 1
ATOM 751 C CA . LEU A 1 95 ? -3.446 -6.307 -13.306 1.00 81.12 95 LEU A CA 1
ATOM 752 C C . LEU A 1 95 ? -4.064 -6.444 -14.711 1.00 81.12 95 LEU A C 1
ATOM 754 O O . LEU A 1 95 ? -3.599 -5.844 -15.679 1.00 81.12 95 LEU A O 1
ATOM 758 N N . GLY A 1 96 ? -5.174 -7.184 -14.816 1.00 81.19 96 GLY A N 1
ATOM 759 C CA . GLY A 1 96 ? -6.004 -7.261 -16.030 1.00 81.19 96 GLY A CA 1
ATOM 760 C C . GLY A 1 96 ? -5.685 -8.427 -16.975 1.00 81.19 96 GLY A C 1
ATOM 761 O O . GLY A 1 96 ? -5.124 -9.437 -16.568 1.00 81.19 96 GLY A O 1
ATOM 762 N N . GLU A 1 97 ? -6.105 -8.308 -18.243 1.00 78.12 97 GLU A N 1
ATOM 763 C CA . GLU A 1 97 ? -6.033 -9.399 -19.238 1.00 78.12 97 GLU A CA 1
ATOM 764 C C . GLU A 1 97 ? -4.624 -9.642 -19.803 1.00 78.12 97 GLU A C 1
ATOM 766 O O . GLU A 1 97 ? -4.330 -10.747 -20.248 1.00 78.12 97 GLU A O 1
ATOM 771 N N . ASN A 1 98 ? -3.756 -8.626 -19.784 1.00 81.88 98 ASN A N 1
ATOM 772 C CA . ASN A 1 98 ? -2.377 -8.708 -20.277 1.00 81.88 98 ASN A CA 1
ATOM 773 C C . ASN A 1 98 ? -1.406 -8.101 -19.246 1.00 81.88 98 ASN A C 1
ATOM 775 O O . ASN A 1 98 ? -0.872 -7.013 -19.487 1.00 81.88 98 ASN A O 1
ATOM 779 N N . PRO A 1 99 ? -1.222 -8.747 -18.080 1.00 84.88 99 PRO A N 1
ATOM 780 C CA . PRO A 1 99 ? -0.323 -8.246 -17.049 1.00 84.88 99 PRO A CA 1
ATOM 781 C C . PRO A 1 99 ? 1.141 -8.358 -17.498 1.00 84.88 99 PRO A C 1
ATOM 783 O O . PRO A 1 99 ? 1.530 -9.307 -18.183 1.00 84.88 99 PRO A O 1
ATOM 786 N N . GLN A 1 100 ? 1.961 -7.385 -17.101 1.00 83.44 100 GLN A N 1
ATOM 787 C CA . GLN A 1 100 ? 3.420 -7.458 -17.216 1.00 83.44 100 GLN A CA 1
ATOM 788 C C . GLN A 1 100 ? 3.972 -8.501 -16.226 1.00 83.44 100 GLN A C 1
ATOM 790 O O . GLN A 1 100 ? 3.315 -8.772 -15.215 1.00 83.44 100 GLN A O 1
ATOM 795 N N . PRO A 1 101 ? 5.155 -9.094 -16.489 1.00 76.69 101 PRO A N 1
ATOM 796 C CA . PRO A 1 101 ? 5.754 -10.083 -15.596 1.00 76.69 101 PRO A CA 1
ATOM 797 C C . PRO A 1 101 ? 5.890 -9.548 -14.171 1.00 76.69 101 PRO A C 1
ATOM 799 O O . PRO A 1 101 ? 6.373 -8.439 -13.965 1.00 76.69 101 PRO A O 1
ATOM 802 N N . ASP A 1 102 ? 5.460 -10.334 -13.187 1.00 71.31 102 ASP A N 1
ATOM 803 C CA . ASP A 1 102 ? 5.480 -9.920 -11.789 1.00 71.31 102 ASP A CA 1
ATOM 804 C C . ASP A 1 102 ? 6.818 -10.283 -11.112 1.00 71.31 102 ASP A C 1
ATOM 806 O O . ASP A 1 102 ? 7.135 -11.473 -10.959 1.00 71.31 102 ASP A O 1
ATOM 810 N N . PRO A 1 103 ? 7.612 -9.293 -10.659 1.00 65.19 103 PRO A N 1
ATOM 811 C CA . PRO A 1 103 ? 8.911 -9.544 -10.045 1.00 65.19 103 PRO A CA 1
ATOM 812 C C . PRO A 1 103 ? 8.834 -10.146 -8.637 1.00 65.19 103 PRO A C 1
ATOM 814 O O . PR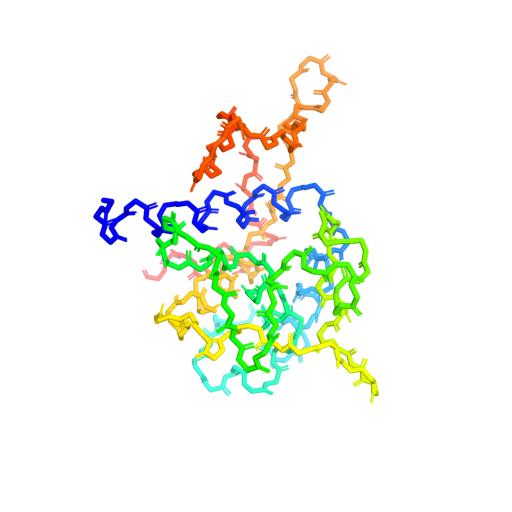O A 1 103 ? 9.870 -10.507 -8.077 1.00 65.19 103 PRO A O 1
ATOM 817 N N . GLN A 1 104 ? 7.643 -10.291 -8.044 1.00 61.19 104 GLN A N 1
ATOM 818 C CA . GLN A 1 104 ? 7.459 -10.832 -6.689 1.00 61.19 104 GLN A CA 1
ATOM 819 C C . GLN A 1 104 ? 8.137 -12.186 -6.455 1.00 61.19 104 GLN A C 1
ATOM 821 O O . GLN A 1 104 ? 8.635 -12.456 -5.361 1.00 61.19 104 GLN A O 1
ATOM 826 N N . SER A 1 105 ? 8.188 -13.036 -7.481 1.00 56.00 105 SER A N 1
ATOM 827 C CA . SER A 1 105 ? 8.818 -14.356 -7.398 1.00 56.00 105 SER A CA 1
ATOM 828 C C . SER A 1 105 ? 10.356 -14.293 -7.298 1.00 56.00 105 SER A C 1
ATOM 830 O O . SER A 1 105 ? 10.978 -15.253 -6.843 1.00 56.00 105 SER A O 1
A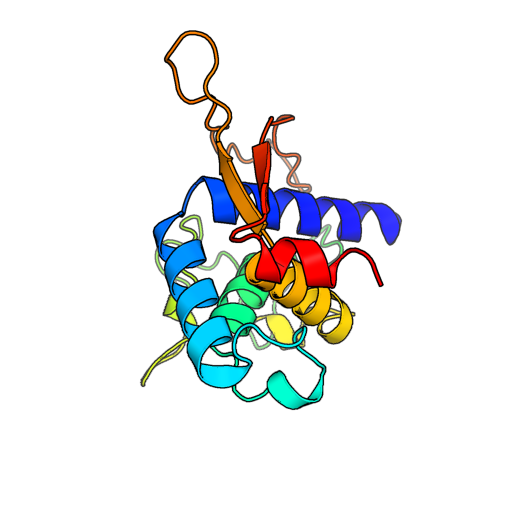TOM 832 N N . ALA A 1 106 ? 10.956 -13.136 -7.602 1.00 50.69 106 ALA A N 1
ATOM 833 C CA . ALA A 1 106 ? 12.375 -12.834 -7.416 1.00 50.69 106 ALA A CA 1
ATOM 834 C C . ALA A 1 106 ? 12.709 -12.242 -6.027 1.00 50.69 106 ALA A C 1
ATOM 836 O O . ALA A 1 106 ? 13.878 -12.183 -5.640 1.00 50.69 106 ALA A O 1
ATOM 837 N N . CYS A 1 107 ? 11.704 -11.794 -5.261 1.00 50.81 107 CYS A N 1
ATOM 838 C CA . CYS A 1 107 ? 11.885 -11.028 -4.025 1.00 50.81 107 CYS A CA 1
ATOM 839 C C . CYS A 1 107 ? 11.607 -11.871 -2.764 1.00 50.81 107 CYS A C 1
ATOM 841 O O . CYS A 1 107 ? 10.465 -12.163 -2.406 1.00 50.81 107 CYS A O 1
ATOM 843 N N . PHE A 1 108 ? 12.661 -12.224 -2.018 1.00 43.38 108 PHE A N 1
ATOM 844 C CA . PHE A 1 108 ? 12.537 -12.953 -0.748 1.00 43.38 108 PHE A CA 1
ATOM 845 C C . PHE A 1 108 ? 11.705 -12.186 0.305 1.00 43.38 108 PHE A C 1
ATOM 847 O O . PHE A 1 108 ? 11.851 -10.977 0.483 1.00 43.38 108 PHE A O 1
ATOM 854 N N . GLY A 1 109 ? 10.868 -12.893 1.077 1.00 49.84 109 GLY A N 1
ATOM 855 C CA . GLY A 1 109 ? 10.112 -12.307 2.202 1.00 49.84 109 GLY A CA 1
ATOM 856 C C . GLY A 1 109 ? 8.780 -11.643 1.829 1.00 49.84 109 GLY A C 1
ATOM 857 O O . GLY A 1 109 ? 8.240 -10.867 2.614 1.00 49.84 109 GLY A O 1
ATOM 858 N N . TYR A 1 110 ? 8.238 -11.967 0.657 1.00 54.38 110 TYR A N 1
ATOM 859 C CA . TYR A 1 110 ? 7.029 -11.371 0.089 1.00 54.38 110 TYR A CA 1
ATOM 860 C C . TYR A 1 110 ? 5.784 -11.420 1.011 1.00 54.38 110 TYR A C 1
ATOM 862 O O . TYR A 1 110 ? 5.102 -10.414 1.195 1.00 54.38 110 TYR A O 1
ATOM 870 N N . GLY A 1 111 ? 5.539 -12.539 1.704 1.00 53.84 111 GLY A N 1
ATOM 871 C CA . GLY A 1 111 ? 4.324 -12.714 2.519 1.00 53.84 111 GLY A CA 1
ATOM 872 C C . GLY A 1 111 ? 4.174 -11.738 3.698 1.00 53.84 111 GLY A C 1
ATOM 873 O O . GLY A 1 111 ? 3.073 -11.268 3.966 1.00 53.84 111 GLY A O 1
ATOM 874 N N . ILE A 1 112 ? 5.269 -11.381 4.379 1.00 57.00 112 ILE A N 1
ATOM 875 C CA . ILE A 1 112 ? 5.229 -10.442 5.522 1.00 57.00 112 ILE A CA 1
ATOM 876 C C . ILE A 1 112 ? 5.120 -8.970 5.085 1.00 57.00 112 ILE A C 1
ATOM 878 O O . ILE A 1 112 ? 4.755 -8.094 5.870 1.00 57.00 112 ILE A O 1
ATOM 882 N N . ARG A 1 113 ? 5.456 -8.677 3.824 1.00 65.06 113 ARG A N 1
ATOM 883 C CA . ARG A 1 113 ? 5.416 -7.323 3.257 1.00 65.06 113 ARG A CA 1
ATOM 884 C C . ARG A 1 113 ? 3.982 -6.956 2.879 1.00 65.06 113 ARG A C 1
ATOM 886 O O . ARG A 1 113 ? 3.512 -5.896 3.279 1.00 65.06 113 ARG A O 1
ATOM 893 N N . ILE A 1 114 ? 3.272 -7.882 2.230 1.00 66.25 114 ILE A N 1
ATOM 894 C CA . ILE A 1 114 ? 1.850 -7.749 1.878 1.00 66.25 114 ILE A CA 1
ATOM 895 C C . ILE A 1 114 ? 1.004 -7.506 3.118 1.00 66.25 114 ILE A C 1
ATOM 897 O O . ILE A 1 114 ? 0.198 -6.582 3.131 1.00 66.25 114 ILE A O 1
ATOM 901 N N . CYS A 1 115 ? 1.206 -8.294 4.183 1.00 67.56 115 CYS A N 1
ATOM 902 C CA . CYS A 1 115 ? 0.394 -8.132 5.386 1.00 67.56 115 CYS A CA 1
ATOM 903 C C . CYS A 1 115 ? 0.611 -6.750 6.018 1.00 67.56 115 CYS A C 1
ATOM 905 O O . CYS A 1 115 ? -0.349 -6.119 6.440 1.00 67.56 115 CYS A O 1
ATOM 907 N N . SER A 1 116 ? 1.845 -6.237 6.006 1.00 76.62 116 SER A N 1
ATOM 908 C CA . SER A 1 116 ? 2.160 -4.910 6.542 1.00 76.62 116 SER A CA 1
ATOM 909 C C . SER A 1 116 ? 1.513 -3.797 5.710 1.00 76.62 116 SER A C 1
ATOM 911 O O . SER A 1 116 ? 0.866 -2.918 6.272 1.00 76.62 116 SER A O 1
ATOM 913 N N . VAL A 1 117 ? 1.611 -3.871 4.377 1.00 83.88 117 VAL A N 1
ATOM 914 C CA . VAL A 1 117 ? 0.985 -2.909 3.450 1.00 83.88 117 VAL A CA 1
ATOM 915 C C . VAL A 1 117 ? -0.541 -2.941 3.558 1.00 83.88 117 VAL A C 1
ATOM 917 O O . VAL A 1 117 ? -1.168 -1.894 3.725 1.00 83.88 117 VAL A O 1
ATOM 920 N N . ALA A 1 118 ? -1.140 -4.134 3.526 1.00 85.56 118 ALA A N 1
ATOM 921 C CA . ALA A 1 118 ? -2.581 -4.325 3.648 1.00 85.56 118 ALA A CA 1
ATOM 922 C C . ALA A 1 118 ? -3.109 -3.787 4.981 1.00 85.56 118 ALA A C 1
ATOM 924 O O . ALA A 1 118 ? -4.091 -3.052 5.001 1.00 85.56 118 ALA A O 1
ATOM 925 N N . MET A 1 119 ? -2.446 -4.106 6.098 1.00 87.75 119 MET A N 1
ATOM 926 C CA . MET A 1 119 ? -2.833 -3.603 7.418 1.00 87.75 119 MET A CA 1
ATOM 927 C C . MET A 1 119 ? -2.697 -2.081 7.503 1.00 87.75 119 MET A C 1
ATOM 929 O O . MET A 1 119 ? -3.598 -1.420 8.019 1.00 87.75 119 MET A O 1
ATOM 933 N N . SER A 1 120 ? -1.609 -1.511 6.973 1.00 89.81 120 SER A N 1
ATOM 934 C CA . SER A 1 120 ? -1.426 -0.059 6.933 1.00 89.81 120 SER A CA 1
ATOM 935 C C . SER A 1 120 ? -2.542 0.630 6.150 1.00 89.81 120 SER A C 1
ATOM 937 O O . SER A 1 120 ? -3.130 1.574 6.667 1.00 89.81 120 SER A O 1
ATOM 939 N N . LEU A 1 121 ? -2.882 0.142 4.954 1.00 91.56 121 LEU A N 1
ATOM 940 C CA . LEU A 1 121 ? -3.933 0.730 4.115 1.00 91.56 121 LEU A CA 1
ATOM 941 C C . LEU A 1 121 ? -5.350 0.432 4.626 1.00 91.56 121 LEU A C 1
ATOM 943 O O . LEU A 1 121 ? -6.260 1.227 4.403 1.00 91.56 121 LEU A O 1
ATOM 947 N N . ALA A 1 122 ? -5.549 -0.661 5.364 1.00 91.38 122 ALA A N 1
ATOM 948 C CA . ALA A 1 122 ? -6.823 -0.945 6.019 1.00 91.38 122 ALA A CA 1
ATOM 949 C C . ALA A 1 122 ? -7.123 0.084 7.118 1.00 91.38 122 ALA A C 1
ATOM 951 O O . ALA A 1 122 ? -8.271 0.502 7.278 1.00 91.38 122 ALA A O 1
ATOM 952 N N . VAL A 1 123 ? -6.093 0.524 7.848 1.00 92.62 123 VAL A N 1
ATOM 953 C CA . VAL A 1 123 ? -6.249 1.379 9.029 1.00 92.62 123 VAL A CA 1
ATOM 954 C C . VAL A 1 123 ? -6.060 2.862 8.724 1.00 92.62 123 VAL A C 1
ATOM 956 O O . VAL A 1 123 ? -6.803 3.693 9.255 1.00 92.62 123 VAL A O 1
ATOM 959 N N . PHE A 1 124 ? -5.073 3.210 7.902 1.00 93.81 124 PHE A N 1
ATOM 960 C CA . PHE A 1 124 ? -4.570 4.573 7.785 1.00 93.81 124 PHE A CA 1
ATOM 961 C C . PHE A 1 124 ? -4.834 5.208 6.418 1.00 93.81 124 PHE A C 1
ATOM 963 O O . PHE A 1 124 ? -4.797 4.563 5.373 1.00 93.81 124 PHE A O 1
ATOM 970 N N . GLU A 1 125 ? -5.097 6.509 6.460 1.00 92.75 125 GLU A N 1
ATOM 971 C CA . GLU A 1 125 ? -4.956 7.427 5.343 1.00 92.75 125 GLU A CA 1
ATOM 972 C C . GLU A 1 125 ? -3.552 8.027 5.430 1.00 92.75 125 GLU A C 1
ATOM 974 O O . GLU A 1 125 ? -3.198 8.647 6.442 1.00 92.75 125 GLU A O 1
ATOM 979 N N . ILE A 1 126 ? -2.754 7.818 4.385 1.00 91.19 126 ILE A N 1
ATOM 980 C CA . ILE A 1 126 ? -1.393 8.336 4.267 1.00 91.19 126 ILE A CA 1
ATOM 981 C C . ILE A 1 126 ? -1.420 9.472 3.245 1.00 91.19 126 ILE A C 1
ATOM 983 O O . ILE A 1 126 ? -1.920 9.309 2.132 1.00 91.19 126 ILE A O 1
ATOM 987 N N . SER A 1 127 ? -0.905 10.640 3.613 1.00 88.00 127 SER A N 1
ATOM 988 C CA . SER A 1 127 ? -0.852 11.806 2.727 1.00 88.00 127 SER A CA 1
ATOM 989 C C . SER A 1 127 ? 0.423 12.617 2.929 1.00 88.00 127 SER A C 1
ATOM 991 O O . SER A 1 127 ? 1.117 12.459 3.936 1.00 88.00 127 SER A O 1
ATOM 993 N N . GLY A 1 128 ? 0.696 13.538 2.003 1.00 82.94 128 GLY A N 1
ATOM 994 C CA . GLY A 1 128 ? 1.765 14.521 2.159 1.00 82.94 128 GLY A CA 1
ATOM 995 C C . GLY A 1 128 ? 1.532 15.439 3.351 1.00 82.94 128 GLY A C 1
ATOM 996 O O . GLY A 1 128 ? 0.389 15.687 3.760 1.00 82.94 128 GLY A O 1
ATOM 997 N N . CYS A 1 129 ? 2.627 15.928 3.927 1.00 75.88 129 CYS A N 1
ATOM 998 C CA . CYS A 1 129 ? 2.572 17.040 4.862 1.00 75.88 129 CYS A CA 1
ATOM 999 C C . CYS A 1 129 ? 2.370 18.349 4.092 1.00 75.88 129 CYS A C 1
ATOM 1001 O O . CYS A 1 129 ? 2.914 18.544 3.010 1.00 75.88 129 CYS A O 1
ATOM 1003 N N . VAL A 1 130 ? 1.572 19.259 4.648 1.00 68.38 130 VAL A N 1
ATOM 1004 C CA . VAL A 1 130 ? 1.431 20.618 4.115 1.00 68.38 130 VAL A CA 1
ATOM 1005 C C . VAL A 1 130 ? 2.159 21.553 5.065 1.00 68.38 130 VAL A C 1
ATOM 1007 O O . VAL A 1 130 ? 1.683 21.794 6.176 1.00 68.38 130 VAL A O 1
ATOM 1010 N N . GLU A 1 131 ? 3.293 22.091 4.632 1.00 63.41 131 GLU A N 1
ATOM 1011 C CA . GLU A 1 131 ? 4.035 23.110 5.369 1.00 63.41 131 GLU A CA 1
ATOM 1012 C C . GLU A 1 131 ? 3.784 24.479 4.730 1.00 63.41 131 GLU A C 1
ATOM 1014 O O . GLU A 1 131 ? 3.994 24.689 3.538 1.00 63.41 131 GLU A O 1
ATOM 1019 N N . ASN A 1 132 ? 3.288 25.440 5.517 1.00 62.41 132 ASN A N 1
ATOM 1020 C CA . ASN A 1 132 ? 3.021 26.815 5.063 1.00 62.41 132 ASN A CA 1
ATOM 1021 C C . ASN A 1 132 ? 2.103 26.935 3.825 1.00 62.41 132 ASN A C 1
ATOM 1023 O O . ASN A 1 132 ? 2.203 27.891 3.060 1.00 62.41 132 ASN A O 1
ATOM 1027 N N . GLY A 1 133 ? 1.187 25.980 3.632 1.00 61.16 133 GLY A N 1
ATOM 1028 C CA . GLY A 1 133 ? 0.268 25.961 2.487 1.00 61.16 133 GLY A CA 1
ATOM 1029 C C . GLY A 1 133 ? 0.864 25.381 1.200 1.00 61.16 133 GLY A C 1
ATOM 1030 O O . GLY A 1 133 ? 0.182 25.392 0.178 1.00 61.16 133 GLY A O 1
ATOM 1031 N N . VAL A 1 134 ? 2.094 24.859 1.249 1.00 65.75 134 VAL A N 1
ATOM 1032 C CA . VAL A 1 134 ? 2.727 24.100 0.166 1.00 65.75 134 VAL A CA 1
ATOM 1033 C C . VAL A 1 134 ? 2.767 22.630 0.568 1.00 65.75 134 VAL A C 1
ATOM 1035 O O . VAL A 1 134 ? 3.133 22.294 1.692 1.00 65.75 134 VAL A O 1
ATOM 1038 N N . GLU A 1 135 ? 2.340 21.754 -0.335 1.00 64.50 135 GLU A N 1
ATOM 1039 C CA . GLU A 1 135 ? 2.440 20.309 -0.140 1.00 64.50 135 GLU A CA 1
ATOM 1040 C C . GLU A 1 135 ? 3.917 19.903 -0.255 1.00 64.50 135 GLU A C 1
ATOM 1042 O O . GLU A 1 135 ? 4.529 20.068 -1.313 1.00 64.50 135 GLU A O 1
ATOM 1047 N N . ASP A 1 136 ? 4.494 19.425 0.848 1.00 67.38 136 ASP A N 1
ATOM 1048 C CA . ASP A 1 136 ? 5.851 18.880 0.926 1.00 67.38 136 ASP A CA 1
ATOM 1049 C C . ASP A 1 136 ? 5.835 17.460 0.349 1.00 67.38 136 ASP A C 1
ATOM 1051 O O . ASP A 1 136 ? 5.887 16.458 1.064 1.00 67.38 136 ASP A O 1
ATOM 1055 N N . ILE A 1 137 ? 5.631 17.375 -0.969 1.00 63.81 137 ILE A N 1
ATOM 1056 C CA . ILE A 1 137 ? 5.743 16.121 -1.707 1.00 63.81 137 ILE A CA 1
ATOM 1057 C C . ILE A 1 137 ? 7.212 15.975 -2.122 1.00 63.81 137 ILE A C 1
ATOM 1059 O O . ILE A 1 137 ? 7.649 16.685 -3.038 1.00 63.81 137 ILE A O 1
ATOM 1063 N N . PRO A 1 138 ? 7.986 15.065 -1.505 1.00 64.25 138 PRO A N 1
ATOM 1064 C CA . PRO A 1 138 ? 9.329 14.741 -1.970 1.00 64.25 138 PRO A CA 1
ATOM 1065 C C . PRO A 1 138 ? 9.304 14.354 -3.448 1.00 64.25 138 PRO A C 1
ATOM 1067 O O . PRO A 1 138 ? 8.475 13.563 -3.910 1.00 64.25 138 PRO A O 1
ATOM 1070 N N . ARG A 1 139 ? 10.247 14.908 -4.207 1.00 56.16 139 ARG A N 1
ATOM 1071 C CA . ARG A 1 139 ? 10.488 14.449 -5.571 1.00 56.16 139 ARG A CA 1
ATOM 1072 C C . ARG A 1 139 ? 11.236 13.129 -5.494 1.00 56.16 139 ARG A C 1
ATOM 1074 O O . ARG A 1 139 ? 12.243 13.026 -4.805 1.00 56.16 139 ARG A O 1
ATOM 1081 N N . MET A 1 140 ? 10.760 12.138 -6.235 1.00 52.12 140 MET A N 1
ATOM 1082 C CA . MET A 1 140 ? 11.514 10.913 -6.458 1.00 52.12 140 MET A CA 1
ATOM 1083 C C . MET A 1 140 ? 12.729 11.259 -7.330 1.00 52.12 140 MET A C 1
ATOM 1085 O O . MET A 1 140 ? 12.603 11.414 -8.542 1.00 52.12 140 MET A O 1
ATOM 1089 N N . SER A 1 141 ? 13.886 11.474 -6.704 1.00 47.50 141 SER A N 1
ATOM 1090 C CA . SER A 1 141 ? 15.177 11.590 -7.381 1.00 47.50 141 SER A CA 1
ATOM 1091 C C . SER A 1 141 ? 15.933 10.275 -7.208 1.00 47.50 141 SER A C 1
ATOM 1093 O O . SER A 1 141 ? 16.177 9.816 -6.093 1.00 47.50 141 SER A O 1
ATOM 1095 N N . MET A 1 142 ? 16.283 9.630 -8.321 1.00 42.84 142 MET A N 1
ATOM 1096 C CA . MET A 1 142 ? 17.257 8.544 -8.279 1.00 42.84 142 MET A CA 1
ATOM 1097 C C . MET A 1 142 ? 18.632 9.162 -8.024 1.00 42.84 142 MET A C 1
ATOM 1099 O O . MET A 1 142 ? 19.070 10.022 -8.785 1.00 42.84 142 MET A O 1
ATOM 1103 N N . GLY A 1 143 ? 19.281 8.770 -6.926 1.00 45.75 143 GLY A N 1
ATOM 1104 C CA . GLY A 1 143 ? 20.675 9.133 -6.673 1.00 45.75 143 GLY A CA 1
ATOM 1105 C C . GLY A 1 143 ? 21.626 8.448 -7.661 1.00 45.75 143 GLY A C 1
ATOM 1106 O O . GLY A 1 143 ? 21.265 7.458 -8.295 1.00 45.75 143 GLY A O 1
ATOM 1107 N N . ASP A 1 144 ? 22.859 8.949 -7.753 1.00 39.56 144 ASP A N 1
ATOM 1108 C CA . ASP A 1 144 ? 23.887 8.544 -8.730 1.00 39.56 144 ASP A CA 1
ATOM 1109 C C . ASP A 1 144 ? 24.504 7.141 -8.484 1.00 39.56 144 ASP A C 1
ATOM 1111 O O . ASP A 1 144 ? 25.698 6.922 -8.698 1.00 39.56 144 ASP A O 1
ATOM 1115 N N . GLY A 1 145 ? 23.735 6.163 -8.001 1.00 42.12 145 GLY A N 1
ATOM 1116 C CA . GLY A 1 145 ? 24.251 4.823 -7.740 1.00 42.12 145 GLY A CA 1
ATOM 1117 C C . GLY A 1 145 ? 23.274 3.864 -7.069 1.00 42.12 145 GLY A C 1
ATOM 1118 O O . GLY A 1 145 ? 22.193 4.238 -6.632 1.00 42.12 145 GLY A O 1
ATOM 1119 N N . THR A 1 146 ? 23.730 2.614 -6.984 1.00 39.84 146 THR A N 1
ATOM 1120 C CA . THR A 1 146 ? 23.099 1.311 -6.680 1.00 39.84 146 THR A CA 1
ATOM 1121 C C . THR A 1 146 ? 22.157 1.188 -5.469 1.00 39.84 146 THR A C 1
ATOM 1123 O O . THR A 1 146 ? 21.744 0.077 -5.138 1.00 39.84 146 THR A O 1
ATOM 1126 N N . VAL A 1 147 ? 21.808 2.277 -4.781 1.00 44.06 147 VAL A N 1
ATOM 1127 C CA . VAL A 1 147 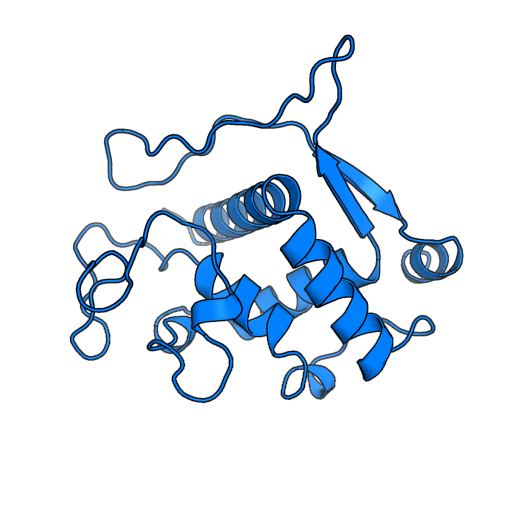? 20.884 2.266 -3.642 1.00 44.06 147 VAL A CA 1
ATOM 1128 C C . VAL A 1 147 ? 19.978 3.496 -3.696 1.00 44.06 147 VAL A C 1
ATOM 1130 O O . VAL A 1 147 ? 20.439 4.618 -3.489 1.00 44.06 147 VAL A O 1
ATOM 1133 N N . PHE A 1 148 ? 18.676 3.273 -3.905 1.00 50.72 148 PHE A N 1
ATOM 1134 C CA . PHE A 1 148 ? 17.639 4.290 -3.721 1.00 50.72 148 PHE A CA 1
ATOM 1135 C C . PHE A 1 148 ? 17.765 4.815 -2.283 1.00 50.72 148 PHE A C 1
ATOM 1137 O O . PHE A 1 148 ? 17.611 4.053 -1.341 1.00 50.72 148 PHE A O 1
ATOM 1144 N N . HIS A 1 149 ? 18.109 6.083 -2.088 1.00 50.50 149 HIS A N 1
ATOM 1145 C CA . HIS A 1 149 ? 17.978 6.759 -0.798 1.00 50.50 149 HIS A CA 1
ATOM 1146 C C . HIS A 1 149 ? 17.003 7.902 -1.041 1.00 50.50 149 HIS A C 1
ATOM 1148 O O . HIS A 1 149 ? 17.439 8.957 -1.502 1.00 50.50 149 HIS A O 1
ATOM 1154 N N . PRO A 1 150 ? 15.691 7.698 -0.829 1.00 54.50 150 PRO A N 1
ATOM 1155 C CA . PRO A 1 150 ? 14.759 8.804 -0.928 1.00 54.50 150 PRO A CA 1
ATOM 1156 C C . PRO A 1 150 ? 15.204 9.885 0.059 1.00 54.50 150 PRO A C 1
ATOM 1158 O O . PRO A 1 150 ? 15.590 9.575 1.191 1.00 54.50 150 PRO A O 1
ATOM 1161 N N . GLU A 1 151 ? 15.177 11.147 -0.372 1.00 61.09 151 GLU A N 1
ATOM 1162 C CA . GLU A 1 151 ? 15.330 12.260 0.562 1.00 61.09 151 GLU A CA 1
ATOM 1163 C C . GLU A 1 151 ? 14.310 12.088 1.696 1.00 61.09 151 GLU A C 1
ATOM 1165 O O . GLU A 1 151 ? 13.180 11.641 1.470 1.00 61.09 151 GLU A O 1
ATOM 1170 N N . LEU A 1 152 ? 14.730 12.382 2.930 1.00 67.75 152 LEU A N 1
ATOM 1171 C CA . LEU A 1 152 ? 13.846 12.285 4.088 1.00 67.75 152 LEU A CA 1
ATOM 1172 C C . LEU A 1 152 ? 12.584 13.103 3.823 1.00 67.75 152 LEU A C 1
ATOM 1174 O O . LEU A 1 152 ? 12.667 14.278 3.473 1.00 67.75 152 LEU A O 1
ATOM 1178 N N . PHE A 1 153 ? 11.430 12.476 4.017 1.00 75.12 153 PHE A N 1
ATOM 1179 C CA . PHE A 1 153 ? 10.140 13.098 3.775 1.00 75.12 153 PHE A CA 1
ATOM 1180 C C . PHE A 1 153 ? 9.244 13.006 4.996 1.00 75.12 153 PHE A C 1
ATOM 1182 O O . PHE A 1 153 ? 9.320 12.063 5.789 1.00 75.12 153 PHE A O 1
ATOM 1189 N N . HIS A 1 154 ? 8.350 13.980 5.114 1.00 80.75 154 HIS A N 1
ATOM 1190 C CA . HIS A 1 154 ? 7.315 13.975 6.129 1.00 80.75 154 HIS A CA 1
ATOM 1191 C C . HIS A 1 154 ? 6.007 13.486 5.515 1.00 80.75 154 HIS A C 1
ATOM 1193 O O . HIS A 1 154 ? 5.538 14.009 4.507 1.00 80.75 154 HIS A O 1
ATOM 1199 N N . CYS A 1 155 ? 5.399 12.486 6.146 1.00 82.69 155 CYS A N 1
ATOM 1200 C CA . CYS A 1 155 ? 4.060 12.038 5.797 1.00 82.69 155 CYS A CA 1
ATOM 1201 C C . CYS A 1 155 ? 3.115 12.223 6.981 1.00 82.69 155 CYS A C 1
ATOM 1203 O O . CYS A 1 155 ? 3.491 12.116 8.152 1.00 82.69 155 CYS A O 1
ATOM 1205 N N . ARG A 1 156 ? 1.853 12.488 6.658 1.00 87.56 156 ARG A N 1
ATOM 1206 C CA . ARG A 1 156 ? 0.756 12.493 7.610 1.00 87.56 156 ARG A CA 1
ATOM 1207 C C . ARG A 1 156 ? 0.068 11.135 7.554 1.00 87.56 156 ARG A C 1
ATOM 1209 O O . ARG A 1 156 ? -0.432 10.741 6.507 1.00 87.56 156 ARG A O 1
ATOM 1216 N N . ILE A 1 157 ? 0.009 10.456 8.697 1.00 90.69 157 ILE A N 1
ATOM 1217 C CA . ILE A 1 157 ? -0.645 9.154 8.855 1.00 90.69 157 ILE A CA 1
ATOM 1218 C C . ILE A 1 157 ? -1.790 9.332 9.852 1.00 90.69 157 ILE A C 1
ATOM 1220 O O . ILE A 1 157 ? -1.555 9.650 11.017 1.00 90.69 157 ILE A O 1
ATOM 1224 N N . MET A 1 158 ? -3.031 9.164 9.399 1.00 92.06 158 MET A N 1
ATOM 1225 C CA . MET A 1 158 ? -4.230 9.322 10.232 1.00 92.06 158 MET A CA 1
ATOM 1226 C C . MET A 1 158 ? -5.116 8.085 10.120 1.00 92.06 158 MET A C 1
ATOM 1228 O O . MET A 1 158 ? -5.214 7.531 9.030 1.00 92.06 158 MET A O 1
ATOM 1232 N N . PRO A 1 159 ? -5.818 7.652 11.180 1.00 92.75 159 PRO A N 1
ATOM 1233 C CA . PRO A 1 159 ? -6.842 6.625 11.032 1.00 92.75 159 PRO A CA 1
ATOM 1234 C C . PRO A 1 159 ? -7.899 7.050 10.005 1.00 92.75 159 PRO A C 1
ATOM 1236 O O . PRO A 1 159 ? -8.378 8.185 10.036 1.00 92.75 159 PRO A O 1
ATOM 1239 N N . ARG A 1 160 ? -8.298 6.131 9.120 1.00 92.12 160 ARG A N 1
ATOM 1240 C CA . ARG A 1 160 ? -9.327 6.376 8.089 1.00 92.12 160 ARG A CA 1
ATOM 1241 C C . ARG A 1 160 ? -10.703 6.637 8.700 1.00 92.12 160 ARG A C 1
ATOM 1243 O O . ARG A 1 160 ? -11.533 7.333 8.123 1.00 92.12 160 ARG A O 1
ATOM 1250 N N . SER A 1 161 ? -10.967 6.038 9.861 1.00 90.94 161 SER A N 1
ATOM 1251 C CA . SER A 1 161 ? -12.229 6.157 10.590 1.00 90.94 161 SER A CA 1
ATOM 1252 C C . SER A 1 161 ? -12.058 5.797 12.068 1.00 90.94 161 SER A C 1
ATOM 1254 O O . SER A 1 161 ? -11.082 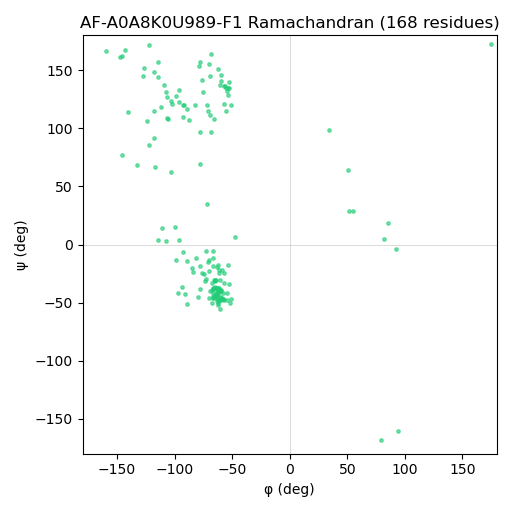5.154 12.450 1.00 90.94 161 SER A O 1
ATOM 1256 N N . ALA A 1 162 ? -13.052 6.133 12.895 1.00 89.31 162 ALA A N 1
ATOM 1257 C CA . ALA A 1 162 ? -13.083 5.719 14.301 1.00 89.31 162 ALA A CA 1
ATOM 1258 C C . ALA A 1 162 ? -13.097 4.185 14.473 1.00 89.31 162 ALA A C 1
ATOM 1260 O O . ALA A 1 162 ? -12.556 3.669 15.446 1.00 89.31 162 ALA A O 1
ATOM 1261 N N . LYS A 1 163 ? -13.686 3.444 13.520 1.00 88.31 163 LYS A N 1
ATOM 1262 C CA . LYS A 1 163 ? -13.659 1.973 13.520 1.00 88.31 163 LYS A CA 1
ATOM 1263 C C . LYS A 1 163 ? -12.262 1.440 13.218 1.00 88.31 163 LYS A C 1
ATOM 1265 O O . LYS A 1 163 ? -11.773 0.588 13.946 1.00 88.31 163 LYS A O 1
ATOM 1270 N N . ALA A 1 164 ? -11.602 1.999 12.205 1.00 88.69 164 ALA A N 1
ATOM 1271 C CA . ALA A 1 164 ? -10.217 1.667 11.885 1.00 88.69 164 ALA A CA 1
ATOM 1272 C C . ALA A 1 164 ? -9.274 1.978 13.061 1.00 88.69 164 ALA A C 1
ATOM 1274 O O . ALA A 1 164 ? -8.401 1.181 13.386 1.00 88.69 164 ALA A O 1
ATOM 1275 N N . GLU A 1 165 ? -9.493 3.098 13.755 1.00 89.62 165 GLU A N 1
ATOM 1276 C CA . GLU A 1 165 ? -8.752 3.433 14.972 1.00 89.62 165 GLU A CA 1
ATOM 1277 C C . GLU A 1 165 ? -8.998 2.427 16.106 1.00 89.62 165 GLU A C 1
ATOM 1279 O O . GLU A 1 165 ? -8.072 2.082 16.832 1.00 89.62 165 GLU A O 1
ATOM 1284 N N . ALA A 1 166 ? -10.222 1.918 16.262 1.00 88.88 166 ALA A N 1
ATOM 1285 C CA . ALA A 1 166 ? -10.523 0.917 17.283 1.00 88.88 166 ALA A CA 1
ATOM 1286 C C . ALA A 1 166 ? -9.764 -0.404 17.057 1.00 88.88 166 ALA A C 1
ATOM 1288 O O . ALA A 1 166 ? -9.389 -1.054 18.031 1.00 88.88 166 ALA A O 1
ATOM 1289 N N . LEU A 1 167 ? -9.472 -0.766 15.800 1.00 86.69 167 LEU A N 1
ATOM 1290 C CA . LEU A 1 167 ? -8.709 -1.974 15.455 1.00 86.69 167 LEU A CA 1
ATOM 1291 C C . LEU A 1 167 ? -7.243 -1.929 15.920 1.00 86.69 167 LEU A C 1
ATOM 1293 O O . LEU A 1 167 ? -6.614 -2.978 16.018 1.00 86.69 167 LEU A O 1
ATOM 1297 N N . THR A 1 168 ? -6.690 -0.749 16.224 1.00 81.38 168 THR A N 1
ATOM 1298 C CA . THR A 1 168 ? -5.295 -0.607 16.689 1.00 81.38 168 THR A CA 1
ATOM 1299 C C . THR A 1 168 ? -5.147 -0.626 18.208 1.00 81.38 168 THR A C 1
ATOM 1301 O O . THR A 1 168 ? -4.027 -0.634 18.714 1.00 81.38 168 THR A O 1
ATOM 1304 N N . ARG A 1 169 ? -6.263 -0.629 18.947 1.00 76.81 169 ARG A N 1
ATOM 1305 C CA . ARG A 1 169 ? -6.301 -0.548 20.417 1.00 76.81 169 ARG A CA 1
ATOM 1306 C C . ARG A 1 169 ? -6.499 -1.914 21.098 1.00 76.81 169 ARG A C 1
ATOM 1308 O O . ARG A 1 169 ? -6.887 -1.938 22.265 1.00 76.81 169 ARG A O 1
ATOM 1315 N N . GLY A 1 170 ? -6.299 -3.007 20.354 1.00 54.97 170 GLY A N 1
ATOM 1316 C CA . GLY A 1 170 ? -6.437 -4.394 20.821 1.00 54.97 170 GLY A CA 1
ATOM 1317 C C . GLY A 1 170 ? -5.369 -4.824 21.816 1.00 54.97 170 GLY A C 1
ATOM 1318 O O . GLY A 1 170 ? -4.215 -4.359 21.684 1.00 54.97 170 GLY A O 1
#

Foldseek 3Di:
DDPVVQVVQLVVLLLLCCAVCVVLLVVQLVQCCVQVNLQAADDLVSVVSSLSLLLSLQLSRDADDDPDFDQDVNDGQPPCVQPPPSVDSDSCCCDDDHHGDRCLVRHPPSSVSSSVSRLQSSFWDKYFDQDPNRGQNFDQDQPPDDDRDGDDGDIDIDTPDPSSVVNVVD

Radius of gyration: 16.36 Å; Cα contacts (8 Å, |Δi|>4): 197; chains: 1; bounding box: 40×43×44 Å

Mean predicted aligned error: 10.19 Å